Protein AF-0000000070055404 (afdb_homodimer)

Sequence (178 aa):
MERIKIISIFKINEKVPFMTCIATDMEESEDGIKLMLESDESICIKDYGYYVLSEVDCDLDREQMINSYRRLFSELSRIGKVTVNSLMSMERIKIISIFKINEKVPFMTCIATDMEESEDGIKLMLESDESICIKDYGYYVLSEVDCDLDREQMINSYRRLFSELSRIGKVTVNSLMS

Radius of gyration: 15.18 Å; Cα contacts (8 Å, |Δi|>4): 386; chains: 2; bounding box: 31×37×36 Å

Organism: Salmonell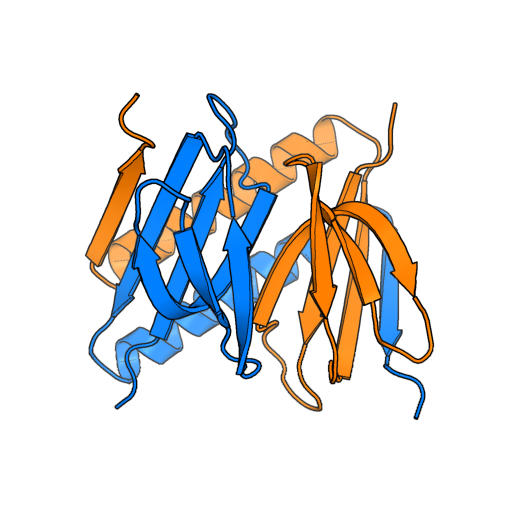a arizonae (strain ATCC BAA-731 / CDC346-86 / RSK2980) (NCBI:txid41514)

Structure (mmCIF, N/CA/C/O backbone):
data_AF-0000000070055404-model_v1
#
loop_
_entity.id
_entity.type
_entity.pdbx_description
1 polymer 'Uncharacterized protein'
#
loop_
_atom_site.group_PDB
_atom_site.id
_atom_site.type_symbol
_atom_site.label_atom_id
_atom_site.label_alt_id
_atom_site.label_comp_id
_atom_site.label_asym_id
_atom_site.label_entity_id
_atom_site.label_seq_id
_atom_site.pdbx_PDB_ins_code
_atom_site.Cartn_x
_atom_site.Cartn_y
_atom_site.Cartn_z
_atom_site.occupancy
_atom_site.B_iso_or_equiv
_atom_site.auth_seq_id
_atom_site.auth_comp_id
_atom_site.auth_asym_id
_atom_site.auth_atom_id
_atom_site.pdbx_PDB_model_num
ATOM 1 N N . MET A 1 1 ? 6.516 -13.508 -18.406 1 46.88 1 MET A N 1
ATOM 2 C CA . MET A 1 1 ? 5.578 -12.547 -17.844 1 46.88 1 MET A CA 1
ATOM 3 C C . MET A 1 1 ? 5.867 -12.305 -16.359 1 46.88 1 MET A C 1
ATOM 5 O O . MET A 1 1 ? 6.074 -13.258 -15.602 1 46.88 1 MET A O 1
ATOM 9 N N . GLU A 1 2 ? 6.422 -11.039 -16.047 1 59.62 2 GLU A N 1
ATOM 10 C CA . GLU A 1 2 ? 7.023 -10.883 -14.719 1 59.62 2 GLU A CA 1
ATOM 11 C C . GLU A 1 2 ? 5.961 -10.914 -13.625 1 59.62 2 GLU A C 1
ATOM 13 O O . GLU A 1 2 ? 4.918 -10.273 -13.75 1 59.62 2 GLU A O 1
ATOM 18 N N . ARG A 1 3 ? 5.973 -11.93 -12.82 1 74.12 3 ARG A N 1
ATOM 19 C CA . ARG A 1 3 ? 5.051 -12.18 -11.719 1 74.12 3 ARG A CA 1
ATOM 20 C C . ARG A 1 3 ? 4.91 -10.938 -10.836 1 74.12 3 ARG A C 1
ATOM 22 O O . ARG A 1 3 ? 5.906 -10.289 -10.508 1 74.12 3 ARG A O 1
ATOM 29 N N . ILE A 1 4 ? 3.699 -10.352 -10.922 1 82.25 4 ILE A N 1
ATOM 30 C CA . ILE A 1 4 ? 3.469 -9.219 -10.023 1 82.25 4 ILE A CA 1
ATOM 31 C C . ILE A 1 4 ? 2.896 -9.727 -8.703 1 82.25 4 ILE A C 1
ATOM 33 O O . ILE A 1 4 ? 2.195 -10.734 -8.664 1 82.25 4 ILE A O 1
ATOM 37 N N . LYS A 1 5 ? 3.393 -9.117 -7.66 1 90.19 5 LYS A N 1
ATOM 38 C CA . LYS A 1 5 ? 2.938 -9.422 -6.305 1 90.19 5 LYS A CA 1
ATOM 39 C C . LYS A 1 5 ? 2.268 -8.211 -5.668 1 90.19 5 LYS A C 1
ATOM 41 O O . LYS A 1 5 ? 2.715 -7.078 -5.855 1 90.19 5 LYS A O 1
ATOM 46 N N . ILE A 1 6 ? 1.163 -8.422 -5.094 1 95.06 6 ILE A N 1
ATOM 47 C CA . ILE A 1 6 ? 0.626 -7.426 -4.18 1 95.06 6 ILE A CA 1
ATOM 48 C C . ILE A 1 6 ? 0.866 -7.867 -2.736 1 95.06 6 ILE A C 1
ATOM 50 O O . ILE A 1 6 ? 0.427 -8.945 -2.328 1 95.06 6 ILE A O 1
ATOM 54 N N . ILE A 1 7 ? 1.57 -7.043 -2.029 1 96.06 7 ILE A N 1
ATOM 55 C CA . ILE A 1 7 ? 1.881 -7.383 -0.645 1 96.06 7 ILE A CA 1
ATOM 56 C C . ILE A 1 7 ? 1.352 -6.289 0.283 1 96.06 7 ILE A C 1
ATOM 58 O O . ILE A 1 7 ? 1.504 -5.098 0.001 1 96.06 7 ILE A O 1
ATOM 62 N N . SER A 1 8 ? 0.643 -6.656 1.321 1 96.88 8 SER A N 1
ATOM 63 C CA . SER A 1 8 ? 0.209 -5.781 2.408 1 96.88 8 SER A CA 1
ATOM 64 C C . SER A 1 8 ? 0.909 -6.137 3.715 1 96.88 8 SER A C 1
ATOM 66 O O . SER A 1 8 ? 0.88 -7.293 4.148 1 96.88 8 SER A O 1
ATOM 68 N N . ILE A 1 9 ? 1.535 -5.191 4.348 1 96.5 9 ILE A N 1
ATOM 69 C CA . ILE A 1 9 ? 2.361 -5.441 5.527 1 96.5 9 ILE A CA 1
ATOM 70 C C . ILE A 1 9 ? 1.722 -4.793 6.75 1 96.5 9 ILE A C 1
ATOM 72 O O . ILE A 1 9 ? 1.294 -3.637 6.699 1 96.5 9 ILE A O 1
ATOM 76 N N . PHE A 1 10 ? 1.733 -5.535 7.887 1 94.81 10 PHE A N 1
ATOM 77 C CA . PHE A 1 10 ? 1.048 -5.145 9.109 1 94.81 10 PHE A CA 1
ATOM 78 C C . PHE A 1 10 ? 2.021 -5.094 10.281 1 94.81 10 PHE A C 1
ATOM 80 O O . PHE A 1 10 ? 2.99 -5.855 10.328 1 94.81 10 PHE A O 1
ATOM 87 N N . LYS A 1 11 ? 1.71 -4.16 11.18 1 91.5 11 LYS A N 1
ATOM 88 C CA . LYS A 1 11 ? 2.309 -4.273 12.508 1 91.5 11 LYS A CA 1
ATOM 89 C C . LYS A 1 11 ? 1.65 -5.391 13.312 1 91.5 11 LYS A C 1
ATOM 91 O O . LYS A 1 11 ? 0.589 -5.891 12.938 1 91.5 11 LYS A O 1
ATOM 96 N N . ILE A 1 12 ? 2.312 -5.695 14.367 1 89.19 12 ILE A N 1
ATOM 97 C CA . ILE A 1 12 ? 1.771 -6.746 15.227 1 89.19 12 ILE A CA 1
ATOM 98 C C . ILE A 1 12 ? 0.392 -6.332 15.734 1 89.19 12 ILE A C 1
ATOM 100 O O . ILE A 1 12 ? 0.205 -5.199 16.188 1 89.19 12 ILE A O 1
ATOM 104 N N . ASN A 1 13 ? -0.594 -7.18 15.547 1 86.81 13 ASN A N 1
ATOM 105 C CA . ASN A 1 13 ? -1.952 -7.078 16.078 1 86.81 13 ASN A CA 1
ATOM 106 C C . ASN A 1 13 ? -2.725 -5.945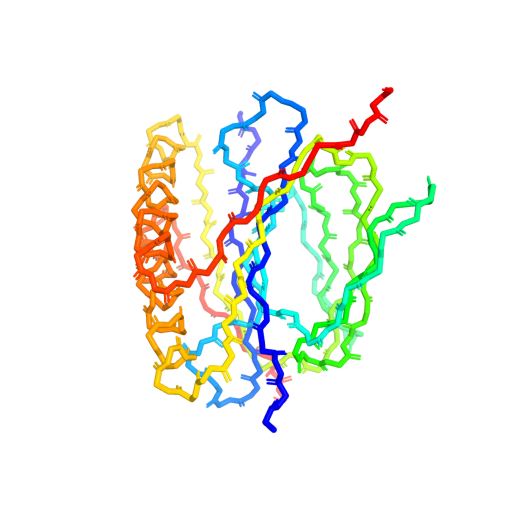 15.406 1 86.81 13 ASN A C 1
ATOM 108 O O . ASN A 1 13 ? -3.736 -5.48 15.938 1 86.81 13 ASN A O 1
ATOM 112 N N . GLU A 1 14 ? -2.244 -5.402 14.336 1 88.06 14 GLU A N 1
ATOM 113 C CA . GLU A 1 14 ? -2.99 -4.371 13.625 1 88.06 14 GLU A CA 1
ATOM 114 C C . GLU A 1 14 ? -3.871 -4.977 12.539 1 88.06 14 GLU A C 1
ATOM 116 O O . GLU A 1 14 ? -3.504 -5.98 11.922 1 88.06 14 GLU A O 1
ATOM 121 N N . LYS A 1 15 ? -4.977 -4.305 12.297 1 88.69 15 LYS A N 1
ATOM 122 C CA . LYS A 1 15 ? -5.941 -4.816 11.328 1 88.69 15 LYS A CA 1
ATOM 123 C C . LYS A 1 15 ? -5.785 -4.121 9.977 1 88.69 15 LYS A C 1
ATOM 125 O O . LYS A 1 15 ? -6.312 -4.59 8.969 1 88.69 15 LYS A O 1
ATOM 130 N N . VAL A 1 16 ? -5.145 -2.961 9.984 1 92.19 16 VAL A N 1
ATOM 131 C CA . VAL A 1 16 ? -4.875 -2.217 8.766 1 92.19 16 VAL A CA 1
ATOM 132 C C . VAL A 1 16 ? -3.383 -2.275 8.438 1 92.19 16 VAL A C 1
ATOM 134 O O . VAL A 1 16 ? -2.543 -2.033 9.312 1 92.19 16 VAL A O 1
ATOM 137 N N . PRO A 1 17 ? -3.086 -2.664 7.223 1 95.12 17 PRO A N 1
ATOM 138 C CA . PRO A 1 17 ? -1.665 -2.623 6.871 1 95.12 17 PRO A CA 1
ATOM 139 C C . PRO A 1 17 ? -1.106 -1.203 6.832 1 95.12 17 PRO A C 1
ATOM 141 O O . PRO A 1 17 ? -1.81 -0.27 6.434 1 95.12 17 PRO A O 1
ATOM 144 N N . PHE A 1 18 ? 0.18 -1.047 7.234 1 94.06 18 PHE A N 1
ATOM 145 C CA . PHE A 1 18 ? 0.765 0.285 7.125 1 94.06 18 PHE A CA 1
ATOM 146 C C . PHE A 1 18 ? 1.344 0.512 5.734 1 94.06 18 PHE A C 1
ATOM 148 O O . PHE A 1 18 ? 1.694 1.639 5.379 1 94.06 18 PHE A O 1
ATOM 155 N N . MET A 1 19 ? 1.393 -0.591 4.934 1 95.44 19 MET A N 1
ATOM 156 C CA . MET A 1 19 ? 1.877 -0.451 3.562 1 95.44 19 MET A CA 1
ATOM 157 C C . MET A 1 19 ? 1.304 -1.544 2.666 1 95.44 19 MET A C 1
ATOM 159 O O . MET A 1 19 ? 1.242 -2.709 3.064 1 95.44 19 MET A O 1
ATOM 163 N N . THR A 1 20 ? 0.822 -1.201 1.572 1 96.75 20 THR A N 1
ATOM 164 C CA . THR A 1 20 ? 0.434 -2.092 0.484 1 96.75 20 THR A CA 1
ATOM 165 C C . THR A 1 20 ? 1.08 -1.656 -0.828 1 96.75 20 THR A C 1
ATOM 167 O O . THR A 1 20 ? 1.03 -0.479 -1.188 1 96.75 20 THR A O 1
ATOM 170 N N . CYS A 1 21 ? 1.729 -2.531 -1.544 1 95.44 21 CYS A N 1
ATOM 171 C CA . CYS A 1 21 ? 2.422 -2.117 -2.758 1 95.44 21 CYS A CA 1
ATOM 172 C C . CYS A 1 21 ? 2.459 -3.25 -3.777 1 95.44 21 CYS A C 1
ATOM 174 O O . CYS A 1 21 ? 2.184 -4.402 -3.441 1 95.44 21 CYS A O 1
ATOM 176 N N . ILE A 1 22 ? 2.66 -2.918 -5.023 1 94.19 22 ILE A N 1
ATOM 177 C CA . ILE A 1 22 ? 2.977 -3.861 -6.094 1 94.19 22 ILE A CA 1
ATOM 178 C C . ILE A 1 22 ? 4.484 -4.098 -6.145 1 94.19 22 ILE A C 1
ATOM 180 O O . ILE A 1 22 ? 5.258 -3.156 -6.336 1 94.19 22 ILE A O 1
ATOM 184 N N . ALA A 1 23 ? 4.891 -5.328 -5.934 1 92.94 23 ALA A N 1
ATOM 185 C CA . ALA A 1 23 ? 6.309 -5.68 -5.945 1 92.94 23 ALA A CA 1
ATOM 186 C C . ALA A 1 23 ? 6.621 -6.652 -7.082 1 92.94 23 ALA A C 1
ATOM 188 O O . ALA A 1 23 ? 5.789 -7.488 -7.438 1 92.94 23 ALA A O 1
ATOM 189 N N . THR A 1 24 ? 7.832 -6.473 -7.633 1 91.06 24 THR A N 1
ATOM 190 C CA . THR A 1 24 ? 8.281 -7.383 -8.688 1 91.06 24 THR A CA 1
ATOM 191 C C . THR A 1 24 ? 9.117 -8.516 -8.102 1 91.06 24 THR A C 1
ATOM 193 O O . THR A 1 24 ? 9.297 -9.555 -8.742 1 91.06 24 THR A O 1
ATOM 196 N N . ASP A 1 25 ? 9.688 -8.266 -6.961 1 92.25 25 ASP A N 1
ATOM 197 C CA . ASP A 1 25 ? 10.484 -9.266 -6.258 1 92.25 25 ASP A CA 1
ATOM 198 C C . ASP A 1 25 ? 10.406 -9.07 -4.746 1 92.25 25 ASP A C 1
ATOM 200 O O . ASP A 1 25 ? 10.086 -7.977 -4.273 1 92.25 25 ASP A O 1
ATOM 204 N N . MET A 1 26 ? 10.586 -10.148 -4.047 1 91.88 26 MET A N 1
ATOM 205 C CA . MET A 1 26 ? 10.523 -10.141 -2.588 1 91.88 26 MET A CA 1
ATOM 206 C C . MET A 1 26 ? 11.492 -11.156 -1.993 1 91.88 26 MET A C 1
ATOM 208 O O . MET A 1 26 ? 11.602 -12.281 -2.488 1 91.88 26 MET A O 1
ATOM 212 N N . GLU A 1 27 ? 12.273 -10.695 -1.02 1 92.62 27 GLU A N 1
ATOM 213 C CA . GLU A 1 27 ? 13.156 -11.586 -0.268 1 92.62 27 GLU A CA 1
ATOM 214 C C . GLU A 1 27 ? 12.945 -11.43 1.235 1 92.62 27 GLU A C 1
ATOM 216 O O . GLU A 1 27 ? 12.953 -10.312 1.756 1 92.62 27 GLU A O 1
ATOM 221 N N . GLU A 1 28 ? 12.68 -12.508 1.91 1 90.69 28 GLU A N 1
ATOM 222 C CA . GLU A 1 28 ? 12.555 -12.508 3.365 1 90.69 28 GLU A CA 1
ATOM 223 C C . GLU A 1 28 ? 13.828 -13.039 4.027 1 90.69 28 GLU A C 1
ATOM 225 O O . GLU A 1 28 ? 14.391 -14.039 3.59 1 90.69 28 GLU A O 1
ATOM 230 N N . SER A 1 29 ? 14.328 -12.273 4.93 1 88.44 29 SER A N 1
ATOM 231 C CA . SER A 1 29 ? 15.492 -12.711 5.688 1 88.44 29 SER A CA 1
ATOM 232 C C . SER A 1 29 ? 15.359 -12.359 7.168 1 88.44 29 SER A C 1
ATOM 234 O O . SER A 1 29 ? 14.336 -11.805 7.586 1 88.44 29 SER A O 1
ATOM 236 N N . GLU A 1 30 ? 16.391 -12.625 8.031 1 86.69 30 GLU A N 1
ATOM 237 C CA . GLU A 1 30 ? 16.406 -12.273 9.445 1 86.69 30 GLU A CA 1
ATOM 238 C C . GLU A 1 30 ? 16.359 -10.758 9.641 1 86.69 30 GLU A C 1
ATOM 240 O O . GLU A 1 30 ? 15.922 -10.273 10.68 1 86.69 30 GLU A O 1
ATOM 245 N N . ASP A 1 31 ? 16.766 -10.078 8.57 1 87.06 31 ASP A N 1
ATOM 246 C CA . ASP A 1 31 ? 16.844 -8.625 8.641 1 87.06 31 ASP A CA 1
ATOM 247 C C . ASP A 1 31 ? 15.516 -7.988 8.234 1 87.06 31 ASP A C 1
ATOM 249 O O . ASP A 1 31 ? 15.344 -6.773 8.344 1 87.06 31 ASP A O 1
ATOM 253 N N . GLY A 1 32 ? 14.633 -8.766 7.766 1 90.19 32 GLY A N 1
ATOM 254 C CA . GLY A 1 32 ? 13.336 -8.242 7.379 1 90.19 32 GLY A CA 1
ATOM 255 C C . GLY A 1 32 ? 12.922 -8.641 5.973 1 90.19 32 GLY A C 1
ATOM 256 O O . GLY A 1 32 ? 13.352 -9.68 5.469 1 90.19 32 GLY A O 1
ATOM 257 N N . ILE A 1 33 ? 11.984 -7.969 5.445 1 92.75 33 ILE A N 1
ATOM 258 C CA . ILE A 1 33 ? 11.5 -8.211 4.09 1 92.75 33 ILE A CA 1
ATOM 259 C C . ILE A 1 33 ? 12.078 -7.16 3.141 1 92.75 33 ILE A C 1
ATOM 261 O O . ILE A 1 33 ? 11.93 -5.957 3.371 1 92.75 33 ILE A O 1
ATOM 265 N N . LYS A 1 34 ? 12.766 -7.594 2.219 1 93.94 34 LYS A N 1
ATOM 266 C CA . LYS A 1 34 ? 13.234 -6.723 1.144 1 93.94 34 LYS A CA 1
ATOM 267 C C . LYS A 1 34 ? 12.312 -6.812 -0.073 1 93.94 34 LYS A C 1
ATOM 269 O O . LYS A 1 34 ? 12.078 -7.902 -0.597 1 93.94 34 LYS A O 1
ATOM 274 N N . LEU A 1 35 ? 11.844 -5.625 -0.479 1 93.94 35 LEU A N 1
ATOM 275 C CA . LEU A 1 35 ? 10.93 -5.582 -1.612 1 93.94 35 LEU A CA 1
ATOM 276 C C . LEU A 1 35 ? 11.523 -4.773 -2.762 1 93.94 35 LEU A C 1
ATOM 278 O O . LEU A 1 35 ? 12.141 -3.73 -2.539 1 93.94 35 LEU A O 1
ATOM 282 N N . MET A 1 36 ? 11.367 -5.32 -3.916 1 93.88 36 MET A N 1
ATOM 283 C CA . MET A 1 36 ? 11.555 -4.535 -5.133 1 93.88 36 MET A CA 1
ATOM 284 C C . MET A 1 36 ? 10.219 -4.043 -5.676 1 93.88 36 MET A C 1
ATOM 286 O O . MET A 1 36 ? 9.383 -4.844 -6.094 1 93.88 36 MET A O 1
ATOM 290 N N . LEU A 1 37 ? 10.141 -2.738 -5.648 1 91.44 37 LEU A N 1
ATOM 291 C CA . LEU A 1 37 ? 8.875 -2.156 -6.078 1 91.44 37 LEU A CA 1
ATOM 292 C C . LEU A 1 37 ? 8.797 -2.096 -7.602 1 91.44 37 LEU A C 1
ATOM 294 O O . LEU A 1 37 ? 9.82 -2.174 -8.281 1 91.44 37 LEU A O 1
ATOM 298 N N . GLU A 1 38 ? 7.578 -1.975 -8.07 1 85.69 38 GLU A N 1
ATOM 299 C CA . GLU A 1 38 ? 7.379 -1.837 -9.508 1 85.69 38 GLU A CA 1
ATOM 300 C C . GLU A 1 38 ? 8.07 -0.587 -10.047 1 85.69 38 GLU A C 1
ATOM 302 O O . GLU A 1 38 ? 8.406 -0.516 -11.234 1 85.69 38 GLU A O 1
ATOM 307 N N . SER A 1 39 ? 8.328 0.439 -9.125 1 80.38 39 SER A N 1
ATOM 308 C CA . SER A 1 39 ? 9.039 1.658 -9.5 1 80.38 39 SER A CA 1
ATOM 309 C C . SER A 1 39 ? 10.539 1.409 -9.633 1 80.38 39 SER A C 1
ATOM 311 O O . SER A 1 39 ? 11.281 2.291 -10.062 1 80.38 39 SER A O 1
ATOM 313 N N . ASP A 1 40 ? 11.047 0.218 -9.367 1 82.56 40 ASP A N 1
ATOM 314 C CA . ASP A 1 40 ? 12.445 -0.194 -9.414 1 82.56 40 ASP A CA 1
ATOM 315 C C . ASP A 1 40 ? 13.188 0.232 -8.148 1 82.56 40 ASP A C 1
ATOM 317 O O . ASP A 1 40 ? 14.406 0.082 -8.055 1 82.56 40 ASP A O 1
ATOM 321 N N . GLU A 1 41 ? 12.43 0.876 -7.223 1 83.94 41 GLU A N 1
ATOM 322 C CA . GLU A 1 41 ? 13.016 1.161 -5.918 1 83.94 41 GLU A CA 1
ATOM 323 C C . GLU A 1 41 ? 12.906 -0.046 -4.988 1 83.94 41 GLU A C 1
ATOM 325 O O . GLU A 1 41 ? 11.969 -0.833 -5.09 1 83.94 41 GLU A O 1
ATOM 330 N N . SER A 1 42 ? 13.953 -0.156 -4.211 1 88.88 42 SER A N 1
ATOM 331 C CA . SER A 1 42 ? 13.906 -1.217 -3.211 1 88.88 42 SER A CA 1
ATOM 332 C C . SER A 1 42 ? 13.695 -0.648 -1.812 1 88.88 42 SER A C 1
ATOM 334 O O . SER A 1 42 ? 14.203 0.429 -1.491 1 88.88 42 SER A O 1
ATOM 336 N N . ILE A 1 43 ? 12.938 -1.397 -1.027 1 89.5 43 ILE A N 1
ATOM 337 C CA . ILE A 1 43 ? 12.742 -0.984 0.358 1 89.5 43 ILE A CA 1
ATOM 338 C C . ILE A 1 43 ? 12.945 -2.18 1.287 1 89.5 43 ILE A C 1
ATOM 340 O O . ILE A 1 43 ? 12.812 -3.33 0.866 1 89.5 43 ILE A O 1
ATOM 344 N N . CYS A 1 44 ? 13.438 -1.923 2.451 1 91.12 44 CYS A N 1
ATOM 345 C CA . CYS A 1 44 ? 13.602 -2.936 3.486 1 91.12 44 CYS A CA 1
ATOM 346 C C . CYS A 1 44 ? 12.734 -2.631 4.695 1 91.12 44 CYS A C 1
ATOM 348 O O . CYS A 1 44 ? 12.812 -1.541 5.266 1 91.12 44 CYS A O 1
ATOM 350 N N . ILE A 1 45 ? 11.859 -3.543 5.016 1 90.5 45 ILE A N 1
ATOM 351 C CA . ILE A 1 45 ? 10.945 -3.369 6.141 1 90.5 45 ILE A CA 1
ATOM 352 C C . ILE A 1 45 ? 11.328 -4.32 7.27 1 90.5 45 ILE A C 1
ATOM 354 O O . ILE A 1 45 ? 11.367 -5.539 7.078 1 90.5 45 ILE A O 1
ATOM 358 N N . LYS A 1 46 ? 11.594 -3.58 8.367 1 86.62 46 LYS A N 1
ATOM 359 C CA . LYS A 1 46 ? 11.914 -4.352 9.562 1 86.62 46 LYS A CA 1
ATOM 360 C C . LYS A 1 46 ? 10.789 -4.258 10.594 1 86.62 46 LYS A C 1
ATOM 362 O O . LYS A 1 46 ? 9.969 -3.338 10.547 1 86.62 46 LYS A O 1
ATOM 367 N N . ASP A 1 47 ? 10.68 -5.148 11.516 1 85.38 47 ASP A N 1
ATOM 368 C CA . ASP A 1 47 ? 9.789 -5.102 12.664 1 85.38 47 ASP A CA 1
ATOM 369 C C . ASP A 1 47 ? 8.32 -5.121 12.234 1 85.38 47 ASP A C 1
ATOM 371 O O . ASP A 1 47 ? 7.516 -4.324 12.711 1 85.38 47 ASP A O 1
ATOM 375 N N . TYR A 1 48 ? 8.008 -5.785 11.188 1 90.25 48 TYR A N 1
ATOM 376 C CA . TYR A 1 48 ? 6.621 -6.031 10.82 1 90.25 48 TYR A CA 1
ATOM 377 C C . TYR A 1 48 ? 6.031 -7.168 11.648 1 90.25 48 TYR A C 1
ATOM 379 O O . TYR A 1 48 ? 6.766 -7.973 12.227 1 90.25 48 TYR A O 1
ATOM 387 N N . GLY A 1 49 ? 4.727 -7.168 11.828 1 91.94 49 GLY A N 1
ATOM 388 C CA . GLY A 1 49 ? 4.035 -8.273 12.469 1 91.94 49 GLY A CA 1
ATOM 389 C C . GLY A 1 49 ? 3.76 -9.43 11.539 1 91.94 49 GLY A C 1
ATOM 390 O O . GLY A 1 49 ? 4.266 -10.539 11.75 1 91.94 49 GLY A O 1
ATOM 391 N N . TYR A 1 50 ? 3.025 -9.188 10.516 1 94.19 50 TYR A N 1
ATOM 392 C CA . TYR A 1 50 ? 2.715 -10.172 9.492 1 94.19 50 TYR A CA 1
ATOM 393 C C . TYR A 1 50 ? 2.42 -9.5 8.156 1 94.19 50 TYR A C 1
ATOM 395 O O . TYR A 1 50 ? 2.328 -8.266 8.086 1 94.19 50 TYR A O 1
ATOM 403 N N . TYR A 1 51 ? 2.439 -10.281 7.137 1 95.5 51 TYR A N 1
ATOM 404 C CA . TYR A 1 51 ? 2.094 -9.727 5.836 1 95.5 51 TYR A CA 1
ATOM 405 C C . TYR A 1 51 ? 1.213 -10.688 5.047 1 95.5 51 TYR A C 1
ATOM 407 O O . TYR A 1 51 ? 1.214 -11.891 5.305 1 95.5 51 TYR A O 1
ATOM 415 N N . VAL A 1 52 ? 0.41 -10.133 4.172 1 95.69 52 VAL A N 1
ATOM 416 C CA . VAL A 1 52 ? -0.422 -10.867 3.225 1 95.69 52 VAL A CA 1
ATOM 417 C C . VAL A 1 52 ? 0.129 -10.695 1.812 1 95.69 52 VAL A C 1
ATOM 419 O O . VAL A 1 52 ? 0.318 -9.57 1.342 1 95.69 52 VAL A O 1
ATOM 422 N N . LEU A 1 53 ? 0.405 -11.852 1.194 1 95.62 53 LEU A N 1
ATOM 423 C CA . LEU A 1 53 ? 0.972 -11.844 -0.15 1 95.62 53 LEU A CA 1
ATOM 424 C C . LEU A 1 53 ? 0.007 -12.477 -1.148 1 95.62 53 LEU A C 1
ATOM 426 O O . LEU A 1 53 ? -0.512 -13.57 -0.911 1 95.62 53 LEU A O 1
ATOM 430 N N . SER A 1 54 ? -0.297 -11.711 -2.166 1 93.44 54 SER A N 1
ATOM 431 C CA . SER A 1 54 ? -1.084 -12.219 -3.285 1 93.44 54 SER A CA 1
ATOM 432 C C . SER A 1 54 ? -0.24 -12.328 -4.551 1 93.44 54 SER A C 1
ATOM 434 O O . SER A 1 54 ? 0.387 -11.352 -4.969 1 93.44 54 SER A O 1
ATOM 436 N N . GLU A 1 55 ? -0.221 -13.547 -5.09 1 90.06 55 GLU A N 1
ATOM 437 C CA . GLU A 1 55 ? 0.549 -13.82 -6.301 1 90.06 55 GLU A CA 1
ATOM 438 C C . GLU A 1 55 ? -0.329 -14.43 -7.387 1 90.06 55 GLU A C 1
ATOM 440 O O . GLU A 1 55 ? -1.227 -15.227 -7.094 1 90.06 55 GLU A O 1
ATOM 445 N N . VAL A 1 56 ? -0.003 -13.93 -8.555 1 81.88 56 VAL A N 1
ATOM 446 C CA . VAL A 1 56 ? -0.751 -14.492 -9.68 1 81.88 56 VAL A CA 1
ATOM 447 C C . VAL A 1 56 ? 0.207 -14.836 -10.812 1 81.88 56 VAL A C 1
ATOM 449 O O . VAL A 1 56 ? 1.295 -14.266 -10.914 1 81.88 56 VAL A O 1
ATOM 452 N N . ASP A 1 57 ? -0.163 -15.82 -11.609 1 76.62 57 ASP A N 1
ATOM 453 C CA . ASP A 1 57 ? 0.742 -16.328 -12.633 1 76.62 57 ASP A CA 1
ATOM 454 C C . ASP A 1 57 ? 0.269 -15.93 -14.031 1 76.62 57 ASP A C 1
ATOM 456 O O . ASP A 1 57 ? 1.033 -16 -14.992 1 76.62 57 ASP A O 1
ATOM 460 N N . CYS A 1 58 ? -0.947 -15.602 -14.242 1 76.5 58 CYS A N 1
ATOM 461 C CA . CYS A 1 58 ? -1.4 -15.336 -15.602 1 76.5 58 CYS A CA 1
ATOM 462 C C . CYS A 1 58 ? -1.802 -13.875 -15.758 1 76.5 58 CYS A C 1
ATOM 464 O O . CYS A 1 58 ? -2.059 -13.18 -14.773 1 76.5 58 CYS A O 1
ATOM 466 N N . ASP A 1 59 ? -1.758 -13.461 -17.047 1 77.81 59 ASP A N 1
ATOM 467 C CA . ASP A 1 59 ? -1.998 -12.062 -17.406 1 77.81 59 ASP A CA 1
ATOM 468 C C . ASP A 1 59 ? -3.393 -11.617 -16.969 1 77.81 59 ASP A C 1
ATOM 470 O O . ASP A 1 59 ? -3.572 -10.5 -16.469 1 77.81 59 ASP A O 1
ATOM 474 N N . LEU A 1 60 ? -4.363 -12.531 -17.25 1 76.81 60 LEU A N 1
ATOM 475 C CA . LEU A 1 60 ? -5.727 -12.18 -16.875 1 76.81 60 LEU A CA 1
ATOM 476 C C . LEU A 1 60 ? -5.84 -11.969 -15.367 1 76.81 60 LEU A C 1
ATOM 478 O O . LEU A 1 60 ? -6.441 -10.992 -14.914 1 76.81 60 LEU A O 1
ATOM 482 N N . ASP A 1 61 ? -5.188 -12.773 -14.609 1 83.56 61 ASP A N 1
ATOM 483 C CA . ASP A 1 61 ? -5.207 -12.648 -13.148 1 83.56 61 ASP A CA 1
ATOM 484 C C . ASP A 1 61 ? -4.473 -11.391 -12.695 1 83.56 61 ASP A C 1
ATOM 486 O O . ASP A 1 61 ? -4.883 -10.742 -11.734 1 83.56 61 ASP A O 1
ATOM 490 N N . ARG A 1 62 ? -3.59 -11.094 -13.492 1 84.5 62 ARG A N 1
ATOM 491 C CA . ARG A 1 62 ? -2.848 -9.875 -13.195 1 84.5 62 ARG A CA 1
ATOM 492 C C . ARG A 1 62 ? -3.742 -8.648 -13.328 1 84.5 62 ARG A C 1
ATOM 494 O O . ARG A 1 62 ? -3.742 -7.773 -12.453 1 84.5 62 ARG A O 1
ATOM 501 N N . GLU A 1 63 ? -4.418 -8.602 -14.383 1 88.06 63 GLU A N 1
ATOM 502 C CA . GLU A 1 63 ? -5.32 -7.477 -14.609 1 88.06 63 GLU A CA 1
ATOM 503 C C . GLU A 1 63 ? -6.387 -7.395 -13.523 1 88.06 63 GLU A C 1
ATOM 505 O O . GLU A 1 63 ? -6.73 -6.305 -13.062 1 88.06 63 GLU A O 1
ATOM 510 N N . GLN A 1 64 ? -6.883 -8.531 -13.133 1 90.75 64 GLN A N 1
ATOM 511 C CA . GLN A 1 64 ? -7.895 -8.562 -12.086 1 90.75 64 GLN A CA 1
ATOM 512 C C . GLN A 1 64 ? -7.316 -8.094 -10.75 1 90.75 64 GLN A C 1
ATOM 514 O O . GLN A 1 64 ? -7.969 -7.348 -10.016 1 90.75 64 GLN A O 1
ATOM 519 N N . MET A 1 65 ? -6.102 -8.523 -10.5 1 89.44 65 MET A N 1
ATOM 520 C CA . MET A 1 65 ? -5.426 -8.102 -9.281 1 89.44 65 MET A CA 1
ATOM 521 C C . MET A 1 65 ? -5.219 -6.59 -9.273 1 89.44 65 MET A C 1
ATOM 523 O O . MET A 1 65 ? -5.5 -5.926 -8.273 1 89.44 65 MET A O 1
ATOM 527 N N . ILE A 1 66 ? -4.875 -6.094 -10.406 1 91 66 ILE A N 1
ATOM 528 C CA . ILE A 1 66 ? -4.602 -4.664 -10.531 1 91 66 ILE A CA 1
ATOM 529 C C . ILE A 1 66 ? -5.898 -3.877 -10.383 1 91 66 ILE A C 1
ATOM 531 O O . ILE A 1 66 ? -5.922 -2.82 -9.75 1 91 66 ILE A O 1
ATOM 535 N N . ASN A 1 67 ? -6.961 -4.398 -10.883 1 93.12 67 ASN A N 1
ATOM 536 C CA . ASN A 1 67 ? -8.258 -3.742 -10.766 1 93.12 67 ASN A CA 1
ATOM 537 C C . ASN A 1 67 ? -8.734 -3.713 -9.312 1 93.12 67 ASN A C 1
ATOM 539 O O . ASN A 1 67 ? -9.352 -2.738 -8.875 1 93.12 67 ASN A O 1
ATOM 543 N N . SER A 1 68 ? -8.453 -4.777 -8.602 1 93.75 68 SER A N 1
ATOM 544 C CA 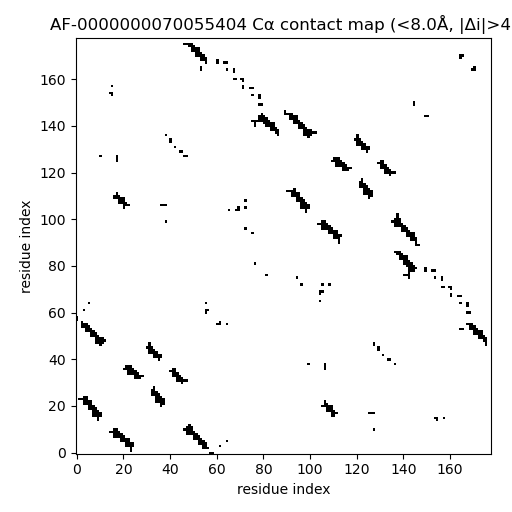. SER A 1 68 ? -8.812 -4.805 -7.191 1 93.75 68 SER A CA 1
ATOM 545 C C . SER A 1 68 ? -8.039 -3.75 -6.406 1 93.75 68 SER A C 1
ATOM 547 O O . SER A 1 68 ? -8.602 -3.086 -5.531 1 93.75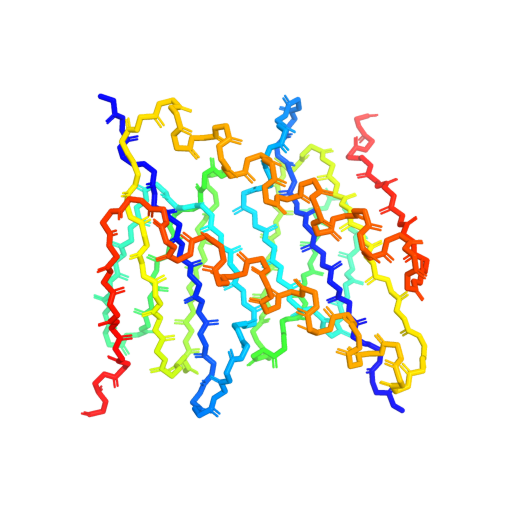 68 SER A O 1
ATOM 549 N N . TYR A 1 69 ? -6.828 -3.66 -6.789 1 94.5 69 TYR A N 1
ATOM 550 C CA . TYR A 1 69 ? -6 -2.656 -6.133 1 94.5 69 TYR A CA 1
ATOM 551 C C . TYR A 1 69 ? -6.461 -1.248 -6.496 1 94.5 69 TYR A C 1
ATOM 553 O O . TYR A 1 69 ? -6.496 -0.361 -5.641 1 94.5 69 TYR A O 1
ATOM 561 N N . ARG A 1 70 ? -6.879 -0.994 -7.66 1 93.25 70 ARG A N 1
ATOM 562 C CA . ARG A 1 70 ? -7.43 0.282 -8.109 1 93.25 70 ARG A CA 1
ATOM 563 C C . ARG A 1 70 ? -8.68 0.646 -7.316 1 93.25 70 ARG A C 1
ATOM 565 O O . ARG A 1 70 ? -8.875 1.807 -6.945 1 93.25 70 ARG A O 1
ATOM 572 N N . ARG A 1 71 ? -9.508 -0.307 -7.07 1 94.31 71 ARG A N 1
ATOM 573 C CA . ARG A 1 71 ? -10.734 -0.075 -6.309 1 94.31 71 ARG A CA 1
ATOM 574 C C . ARG A 1 71 ? -10.414 0.312 -4.867 1 94.31 71 ARG A C 1
ATOM 576 O O . ARG A 1 71 ? -11.062 1.188 -4.297 1 94.31 71 ARG A O 1
ATOM 583 N N . LEU A 1 72 ? -9.422 -0.403 -4.277 1 96.12 72 LEU A N 1
ATOM 584 C CA . LEU A 1 72 ? -8.984 -0.01 -2.941 1 96.12 72 LEU A CA 1
ATOM 585 C C . LEU A 1 72 ? -8.602 1.466 -2.91 1 96.12 72 LEU A C 1
ATOM 587 O O . LEU A 1 72 ? -9.078 2.217 -2.055 1 96.12 72 LEU A O 1
ATOM 591 N N . PHE A 1 73 ? -7.777 1.879 -3.893 1 95.12 73 PHE A N 1
ATOM 592 C CA . PHE A 1 73 ? -7.336 3.266 -3.953 1 95.12 73 PHE A CA 1
ATOM 593 C C . PHE A 1 73 ? -8.523 4.207 -4.109 1 95.12 73 PHE A C 1
ATOM 595 O O . PHE A 1 73 ? -8.594 5.242 -3.443 1 95.12 73 PHE A O 1
ATOM 602 N N . SER A 1 74 ? -9.383 3.895 -5.008 1 93.12 74 SER A N 1
ATOM 603 C CA . SER A 1 74 ? -10.562 4.719 -5.238 1 93.12 74 SER A CA 1
ATOM 604 C C . SER A 1 74 ? -11.352 4.922 -3.949 1 93.12 74 SER A C 1
ATOM 606 O O . SER A 1 74 ? -11.844 6.02 -3.684 1 93.12 74 SER A O 1
ATOM 608 N N . GLU A 1 75 ? -11.453 3.918 -3.143 1 93.5 75 GLU A N 1
ATOM 609 C CA . GLU A 1 75 ? -12.18 3.992 -1.881 1 93.5 75 GLU A CA 1
ATOM 610 C C . GLU A 1 75 ? -11.414 4.816 -0.85 1 93.5 75 GLU A C 1
ATOM 612 O O . GLU A 1 75 ? -12 5.66 -0.166 1 93.5 75 GLU A O 1
ATOM 617 N N . LEU A 1 76 ? -10.094 4.582 -0.761 1 92.62 76 LEU A N 1
ATOM 618 C CA . LEU A 1 76 ? -9.273 5.281 0.221 1 92.62 76 LEU A CA 1
ATOM 619 C C . LEU A 1 76 ? -9.18 6.766 -0.107 1 92.62 76 LEU A C 1
ATOM 621 O O . LEU A 1 76 ? -9.133 7.605 0.796 1 92.62 76 LEU A O 1
ATOM 625 N N . SER A 1 77 ? -9.148 7.129 -1.412 1 89.5 77 SER A N 1
ATOM 626 C CA . SER A 1 77 ? -9.008 8.516 -1.855 1 89.5 77 SER A CA 1
ATOM 627 C C . SER A 1 77 ? -10.258 9.32 -1.548 1 89.5 77 SER A C 1
ATOM 629 O O . SER A 1 77 ? -10.297 10.531 -1.775 1 89.5 77 SER A O 1
ATOM 631 N N . ARG A 1 78 ? -11.234 8.633 -0.978 1 88.5 78 ARG A N 1
ATOM 632 C CA . ARG A 1 78 ? -12.461 9.336 -0.631 1 88.5 78 ARG A CA 1
ATOM 633 C C . ARG A 1 78 ? -12.555 9.578 0.872 1 88.5 78 ARG A C 1
ATOM 635 O O . ARG A 1 78 ? -13.484 10.227 1.349 1 88.5 78 ARG A O 1
ATOM 642 N N . ILE A 1 79 ? -11.5 9.055 1.531 1 87 79 ILE A N 1
ATOM 643 C CA . ILE A 1 79 ? -11.539 9.164 2.986 1 87 79 ILE A CA 1
ATOM 644 C C . ILE A 1 79 ? -10.773 10.414 3.426 1 87 79 ILE A C 1
ATOM 646 O O . ILE A 1 79 ? -9.609 10.594 3.064 1 87 79 ILE A O 1
ATOM 650 N N . GLY A 1 80 ? -11.336 11.242 4.297 1 84.69 80 GLY A N 1
ATOM 651 C CA . GLY A 1 80 ? -10.703 12.438 4.824 1 84.69 80 GLY A CA 1
ATOM 652 C C . GLY A 1 80 ? -10.5 13.516 3.773 1 84.69 80 GLY A C 1
ATOM 653 O O . GLY A 1 80 ? -11.258 13.602 2.805 1 84.69 80 GLY A O 1
ATOM 654 N N . LYS A 1 81 ? -9.664 14.461 4.113 1 87.06 81 LYS A N 1
ATOM 655 C CA . LYS A 1 81 ? -9.273 15.5 3.162 1 87.06 81 LYS A CA 1
ATOM 656 C C . LYS A 1 81 ? -8.258 14.969 2.152 1 87.06 81 LYS A C 1
ATOM 658 O O . LYS A 1 81 ? -7.262 14.352 2.531 1 87.06 81 LYS A O 1
ATOM 663 N N . VAL A 1 82 ? -8.539 15.195 0.864 1 90.25 82 VAL A N 1
ATOM 664 C CA . VAL A 1 82 ? -7.703 14.609 -0.179 1 90.25 82 VAL A CA 1
ATOM 665 C C . VAL A 1 82 ? -7.023 15.719 -0.975 1 90.25 82 VAL A C 1
ATOM 667 O O . VAL A 1 82 ? -7.664 16.688 -1.368 1 90.25 82 VAL A O 1
ATOM 670 N N . THR A 1 83 ? -5.66 15.562 -1.137 1 91.75 83 THR A N 1
ATOM 671 C CA . THR A 1 83 ? -4.871 16.453 -1.981 1 91.75 83 THR A CA 1
ATOM 672 C C . THR A 1 83 ? -4.074 15.648 -3.01 1 91.75 83 THR A C 1
ATOM 674 O O . THR A 1 83 ? -3.6 14.547 -2.717 1 91.75 83 THR A O 1
ATOM 677 N N . VAL A 1 84 ? -4.035 16.172 -4.215 1 90.81 84 VAL A N 1
ATOM 678 C CA . VAL A 1 84 ? -3.242 15.578 -5.285 1 90.81 84 VAL A CA 1
ATOM 679 C C . VAL A 1 84 ? -2.043 16.469 -5.598 1 90.81 84 VAL A C 1
ATOM 681 O O . VAL A 1 84 ? -2.197 17.672 -5.812 1 90.81 84 VAL A O 1
ATOM 684 N N . ASN A 1 85 ? -0.878 15.836 -5.477 1 90 85 ASN A N 1
ATOM 685 C CA . ASN A 1 85 ? 0.343 16.578 -5.789 1 90 85 ASN A CA 1
ATOM 686 C C . ASN A 1 85 ? 1.166 15.859 -6.859 1 90 85 ASN A C 1
ATOM 688 O O . ASN A 1 85 ? 1.22 14.633 -6.891 1 90 85 ASN A O 1
ATOM 692 N N . SER A 1 86 ? 1.602 16.531 -7.82 1 78.25 86 SER A N 1
ATOM 693 C CA . SER A 1 86 ? 2.434 15.977 -8.883 1 78.25 86 SER A CA 1
ATOM 694 C C . SER A 1 86 ? 3.871 16.484 -8.781 1 78.25 86 SER A C 1
ATOM 696 O O . SER A 1 86 ? 4.129 17.5 -8.141 1 78.25 86 SER A O 1
ATOM 698 N N . LEU A 1 87 ? 4.828 15.555 -9.062 1 67.75 87 LEU A N 1
ATOM 699 C CA . LEU A 1 87 ? 6.203 16.016 -9.148 1 67.75 87 LEU A CA 1
ATOM 700 C C . LEU A 1 87 ? 6.309 17.234 -10.078 1 67.75 87 LEU A C 1
ATOM 702 O O . LEU A 1 87 ? 5.777 17.203 -11.188 1 67.75 87 LEU A O 1
ATOM 706 N N . MET A 1 88 ? 6.156 18.344 -9.57 1 52 88 MET A N 1
ATOM 707 C CA . MET A 1 88 ? 6.41 19.5 -10.406 1 52 88 MET A CA 1
ATOM 708 C C . MET A 1 88 ? 7.719 19.344 -11.18 1 52 88 MET A C 1
ATOM 710 O O . MET A 1 88 ? 8.75 19.016 -10.594 1 52 88 MET A O 1
ATOM 714 N N . SER A 1 89 ? 7.605 18.672 -12.359 1 42.19 89 SER A N 1
ATOM 715 C CA . SER A 1 89 ? 8.664 19.172 -13.242 1 42.19 89 SER A CA 1
ATOM 716 C C . SER A 1 89 ? 8.609 20.688 -13.375 1 42.19 89 SER A C 1
ATOM 718 O O . SER A 1 89 ? 7.539 21.281 -13.266 1 42.19 89 SER A O 1
ATOM 720 N N . MET B 1 1 ? -5.02 14.18 18.453 1 46.53 1 MET B N 1
ATOM 721 C CA . MET B 1 1 ? -5.039 12.891 17.766 1 46.53 1 MET B CA 1
ATOM 722 C C . MET B 1 1 ? -4.25 12.953 16.453 1 46.53 1 MET B C 1
ATOM 724 O O . MET B 1 1 ? -4.402 13.898 15.68 1 46.53 1 MET B O 1
ATOM 728 N N . GLU B 1 2 ? -3.006 12.219 16.422 1 59.69 2 GLU B N 1
ATOM 729 C CA . GLU B 1 2 ? -2.068 12.492 15.336 1 59.69 2 GLU B CA 1
ATOM 730 C C . GLU B 1 2 ? -2.641 12.047 13.992 1 59.69 2 GLU B C 1
ATOM 732 O O . GLU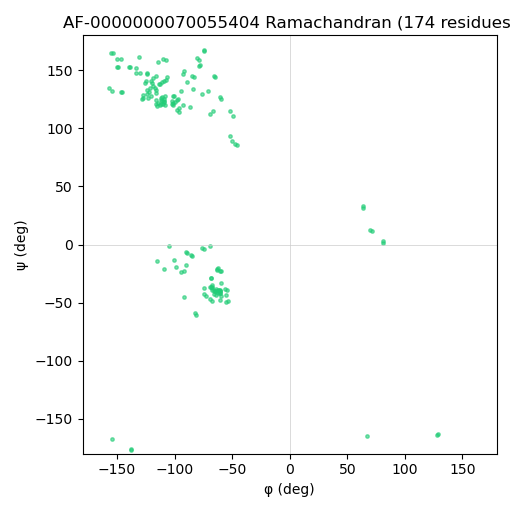 B 1 2 ? -3.166 10.938 13.867 1 59.69 2 GLU B O 1
ATOM 737 N N . ARG B 1 3 ? -2.891 12.953 13.133 1 73.19 3 ARG B N 1
ATOM 738 C CA . ARG B 1 3 ? -3.467 12.758 11.805 1 73.19 3 ARG B CA 1
ATOM 739 C C . ARG B 1 3 ? -2.697 11.695 11.023 1 73.19 3 ARG B C 1
ATOM 741 O O . ARG B 1 3 ? -1.465 11.672 11.047 1 73.19 3 ARG B O 1
ATOM 748 N N . ILE B 1 4 ? -3.395 10.633 10.758 1 81.44 4 ILE B N 1
ATOM 749 C CA . ILE B 1 4 ? -2.732 9.648 9.906 1 81.44 4 ILE B CA 1
ATOM 750 C C . ILE B 1 4 ? -2.914 10.031 8.438 1 81.44 4 ILE B C 1
ATOM 752 O O . ILE B 1 4 ? -3.943 10.594 8.062 1 81.44 4 ILE B O 1
ATOM 756 N N . LYS B 1 5 ? -1.784 9.953 7.738 1 88.88 5 LYS B N 1
ATOM 757 C CA . LYS B 1 5 ? -1.767 10.234 6.305 1 88.88 5 LYS B CA 1
ATOM 758 C C . LYS B 1 5 ? -1.787 8.953 5.488 1 88.88 5 LYS B C 1
ATOM 760 O O . LYS B 1 5 ? -1.018 8.023 5.758 1 88.88 5 LYS B O 1
ATOM 765 N N . ILE B 1 6 ? -2.738 8.82 4.652 1 93.31 6 ILE B N 1
ATOM 766 C CA . ILE B 1 6 ? -2.73 7.77 3.637 1 93.31 6 ILE B CA 1
ATOM 767 C C . ILE B 1 6 ? -2.197 8.328 2.32 1 93.31 6 ILE B C 1
ATOM 769 O O . ILE B 1 6 ? -2.791 9.242 1.738 1 93.31 6 ILE B O 1
ATOM 773 N N . ILE B 1 7 ? -1.112 7.785 1.889 1 94 7 ILE B N 1
ATOM 774 C CA . ILE B 1 7 ? -0.51 8.305 0.667 1 94 7 ILE B CA 1
ATOM 775 C C . ILE B 1 7 ? -0.42 7.199 -0.379 1 94 7 ILE B C 1
ATOM 777 O O . ILE B 1 7 ? -0.001 6.082 -0.073 1 94 7 ILE B O 1
ATOM 781 N N . SER B 1 8 ? -0.931 7.457 -1.561 1 95.5 8 SER B N 1
ATOM 782 C CA . SER B 1 8 ? -0.774 6.594 -2.729 1 95.5 8 SER B CA 1
ATOM 783 C C . SER B 1 8 ? 0.14 7.234 -3.768 1 95.5 8 SER B C 1
ATOM 785 O O . SER B 1 8 ? -0.088 8.375 -4.188 1 95.5 8 SER B O 1
ATOM 787 N N . ILE B 1 9 ? 1.158 6.543 -4.164 1 95.25 9 ILE B N 1
ATOM 788 C CA . ILE B 1 9 ? 2.186 7.105 -5.035 1 95.25 9 ILE B CA 1
ATOM 789 C C . ILE B 1 9 ? 2.135 6.426 -6.398 1 95.25 9 ILE B C 1
ATOM 791 O O . ILE B 1 9 ? 2.035 5.199 -6.488 1 95.25 9 ILE B O 1
ATOM 795 N N . PHE B 1 10 ? 2.275 7.277 -7.473 1 93.81 10 PHE B N 1
ATOM 796 C CA . PHE B 1 10 ? 2.115 6.84 -8.852 1 93.81 10 PHE B CA 1
ATOM 797 C C . PHE B 1 10 ? 3.361 7.156 -9.672 1 93.81 10 PHE B C 1
ATOM 799 O O . PHE B 1 10 ? 4.051 8.148 -9.406 1 93.81 10 PHE B O 1
ATOM 806 N N . LYS B 1 11 ? 3.631 6.262 -10.633 1 90.5 11 LYS B N 1
ATOM 807 C CA . LYS B 1 11 ? 4.562 6.648 -11.688 1 90.5 11 LYS B CA 1
ATO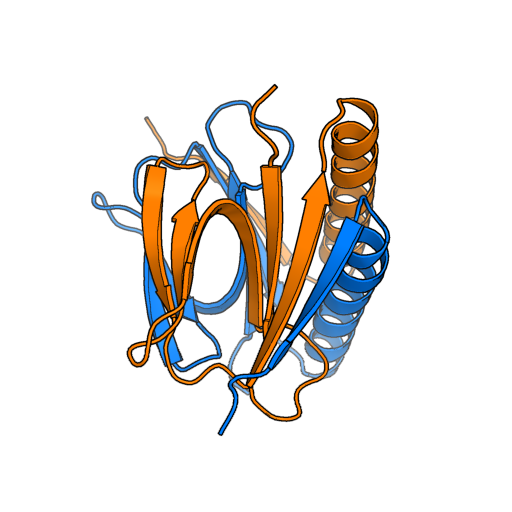M 808 C C . LYS B 1 11 ? 3.918 7.625 -12.664 1 90.5 11 LYS B C 1
ATOM 810 O O . LYS B 1 11 ? 2.701 7.816 -12.641 1 90.5 11 LYS B O 1
ATOM 815 N N . ILE B 1 12 ? 4.766 8.188 -13.43 1 88.38 12 ILE B N 1
ATOM 816 C CA . ILE B 1 12 ? 4.266 9.133 -14.414 1 88.38 12 ILE B CA 1
ATOM 817 C C . ILE B 1 12 ? 3.275 8.438 -15.352 1 88.38 12 ILE B C 1
ATOM 819 O O . ILE B 1 12 ? 3.547 7.336 -15.844 1 88.38 12 ILE B O 1
ATOM 823 N N . ASN B 1 13 ? 2.072 8.992 -15.461 1 85.88 13 ASN B N 1
ATOM 824 C CA . ASN B 1 13 ? 1.019 8.602 -16.391 1 85.88 13 ASN B CA 1
ATOM 825 C C . ASN B 1 13 ? 0.401 7.258 -16 1 85.88 13 ASN B C 1
ATOM 827 O O . ASN B 1 13 ? -0.258 6.613 -16.828 1 85.88 13 ASN B O 1
ATOM 831 N N . GLU B 1 14 ? 0.688 6.785 -14.859 1 87.12 14 GLU B N 1
ATOM 832 C CA . GLU B 1 14 ? 0.05 5.551 -14.406 1 87.12 14 GLU B CA 1
ATOM 833 C C . GLU B 1 14 ? -1.215 5.848 -13.602 1 87.12 14 GLU B C 1
ATOM 835 O O . GLU B 1 14 ? -1.279 6.844 -12.883 1 87.12 14 GLU B O 1
ATOM 840 N N . LYS B 1 15 ? -2.16 4.953 -13.742 1 86.69 15 LYS B N 1
ATOM 841 C CA . LYS B 1 15 ? -3.449 5.164 -13.094 1 86.69 15 LYS B CA 1
ATOM 842 C C . LYS B 1 15 ? -3.559 4.344 -11.812 1 86.69 15 LYS B C 1
ATOM 844 O O . LYS B 1 15 ? -4.516 4.5 -11.047 1 86.69 15 LYS B O 1
ATOM 849 N N . VAL B 1 16 ? -2.641 3.42 -11.672 1 91.5 16 VAL B N 1
ATOM 850 C CA . VAL B 1 16 ? -2.592 2.592 -10.469 1 91.5 16 VAL B CA 1
ATOM 851 C C . VAL B 1 16 ? -1.34 2.928 -9.664 1 91.5 16 VAL B C 1
ATOM 853 O O . VAL B 1 16 ? -0.233 2.961 -10.203 1 91.5 16 VAL B O 1
ATOM 856 N N . PRO B 1 17 ? -1.559 3.275 -8.406 1 94.25 17 PRO B N 1
ATOM 857 C CA . PRO B 1 17 ? -0.355 3.533 -7.613 1 94.25 17 PRO B CA 1
ATOM 858 C C . PRO B 1 17 ? 0.503 2.285 -7.418 1 94.25 17 PRO B C 1
ATOM 860 O O . PRO B 1 17 ? -0.028 1.182 -7.277 1 94.25 17 PRO B O 1
ATOM 863 N N . PHE B 1 18 ? 1.838 2.461 -7.406 1 93.62 18 PHE B N 1
ATOM 864 C CA . PHE B 1 18 ? 2.684 1.301 -7.145 1 93.62 18 PHE B CA 1
ATOM 865 C C . PHE B 1 18 ? 2.838 1.07 -5.645 1 93.62 18 PHE B C 1
ATOM 867 O O . PHE B 1 18 ? 3.314 0.016 -5.223 1 93.62 18 PHE B O 1
ATOM 874 N N . MET B 1 19 ? 2.355 2.064 -4.812 1 95 19 MET B N 1
ATOM 875 C CA . MET B 1 19 ? 2.449 1.92 -3.363 1 95 19 MET B CA 1
ATOM 876 C C . MET B 1 19 ? 1.413 2.793 -2.662 1 95 19 MET B C 1
ATOM 878 O O . MET B 1 19 ? 1.19 3.938 -3.057 1 95 19 MET B O 1
ATOM 882 N N . THR B 1 20 ? 0.759 2.273 -1.734 1 95.94 20 THR B N 1
ATOM 883 C CA . THR B 1 20 ? -0.105 2.979 -0.794 1 95.94 20 THR B CA 1
ATOM 884 C C . THR B 1 20 ? 0.321 2.699 0.645 1 95.94 20 THR B C 1
ATOM 886 O O . THR B 1 20 ? 0.549 1.547 1.019 1 95.94 20 THR B O 1
ATOM 889 N N . CYS B 1 21 ? 0.502 3.684 1.443 1 94.75 21 CYS B N 1
ATOM 890 C CA . CYS B 1 21 ? 0.969 3.436 2.803 1 94.75 21 CYS B CA 1
ATOM 891 C C . CYS B 1 21 ? 0.385 4.453 3.775 1 94.75 21 CYS B C 1
ATOM 893 O O . CYS B 1 21 ? -0.155 5.48 3.355 1 94.75 21 CYS B O 1
ATOM 895 N N . ILE B 1 22 ? 0.377 4.129 5.043 1 93.31 22 ILE B N 1
ATOM 896 C CA . ILE B 1 22 ? 0.049 5.027 6.145 1 93.31 22 ILE B CA 1
ATOM 897 C C . ILE B 1 22 ? 1.325 5.668 6.688 1 93.31 22 ILE B C 1
ATOM 899 O O . ILE B 1 22 ? 2.236 4.965 7.129 1 93.31 22 ILE B O 1
ATOM 903 N N . ALA B 1 23 ? 1.367 6.98 6.625 1 92.19 23 ALA B N 1
ATOM 904 C CA . ALA B 1 23 ? 2.545 7.723 7.074 1 92.19 23 ALA B CA 1
ATOM 905 C C . ALA B 1 23 ? 2.199 8.656 8.234 1 92.19 23 ALA B C 1
ATOM 907 O O . ALA B 1 23 ? 1.093 9.195 8.297 1 92.19 23 ALA B O 1
ATOM 908 N N . THR B 1 24 ? 3.176 8.758 9.164 1 91 24 THR B N 1
ATOM 909 C CA . THR B 1 24 ? 3.002 9.68 10.281 1 91 24 THR B CA 1
ATOM 910 C C . THR B 1 24 ? 3.6 11.047 9.953 1 91 24 THR B C 1
ATOM 912 O O . THR B 1 24 ? 3.264 12.047 10.594 1 91 24 THR B O 1
ATOM 915 N N . ASP B 1 25 ? 4.508 11.062 9.031 1 92.19 25 ASP B N 1
ATOM 916 C CA . ASP B 1 25 ? 5.141 12.297 8.578 1 92.19 25 ASP B CA 1
ATOM 917 C C . ASP B 1 25 ? 5.57 12.195 7.117 1 92.19 25 ASP B C 1
ATOM 919 O O . ASP B 1 25 ? 5.742 11.094 6.59 1 92.19 25 ASP B O 1
ATOM 923 N N . MET B 1 26 ? 5.629 13.305 6.469 1 91.12 26 MET B N 1
ATOM 924 C CA . MET B 1 26 ? 5.988 13.383 5.059 1 91.12 26 MET B CA 1
ATOM 925 C C . MET B 1 26 ? 6.762 14.664 4.766 1 91.12 26 MET B C 1
ATOM 927 O O . MET B 1 26 ? 6.406 15.742 5.262 1 91.12 26 MET B O 1
ATOM 931 N N . GLU B 1 27 ? 7.867 14.5 4.074 1 91.75 27 GLU B N 1
ATOM 932 C CA . GLU B 1 27 ? 8.641 15.648 3.609 1 91.75 27 GLU B CA 1
ATOM 933 C C . GLU B 1 27 ? 8.922 15.555 2.113 1 91.75 27 GLU B C 1
ATOM 935 O O . GLU B 1 27 ? 9.391 14.523 1.625 1 91.75 27 GLU B O 1
ATOM 940 N N . GLU B 1 28 ? 8.578 16.547 1.385 1 89.81 28 GLU B N 1
ATOM 941 C CA . GLU B 1 28 ? 8.875 16.625 -0.043 1 89.81 28 GLU B CA 1
ATOM 942 C C . GLU B 1 28 ? 10.086 17.516 -0.304 1 89.81 28 GLU B C 1
ATOM 944 O O . GLU B 1 28 ? 10.227 18.578 0.295 1 89.81 28 GLU B O 1
ATOM 949 N N . SER B 1 29 ? 11.023 16.984 -1.028 1 87.69 29 SER B N 1
ATOM 950 C CA . SER B 1 29 ? 12.195 17.781 -1.415 1 87.69 29 SER B CA 1
ATOM 951 C C . SER B 1 29 ? 12.57 17.516 -2.869 1 87.69 29 SER B C 1
ATOM 953 O O . SER B 1 29 ? 11.914 16.734 -3.561 1 87.69 29 SER B O 1
ATOM 955 N N . GLU B 1 30 ? 13.695 18.125 -3.402 1 86.44 30 GLU B N 1
ATOM 956 C CA . GLU B 1 30 ? 14.195 17.891 -4.758 1 86.44 30 GLU B CA 1
ATOM 957 C C . GLU B 1 30 ? 14.625 16.453 -4.957 1 86.44 30 GLU B C 1
ATOM 959 O O . GLU B 1 30 ? 14.648 15.945 -6.082 1 86.44 30 GLU B O 1
ATOM 964 N N . ASP B 1 31 ? 14.883 15.82 -3.809 1 86.94 31 ASP B N 1
ATOM 965 C CA . ASP B 1 31 ? 15.375 14.445 -3.855 1 86.94 31 ASP B CA 1
ATOM 966 C C . ASP B 1 31 ? 14.227 13.445 -3.842 1 86.94 31 ASP B C 1
ATOM 968 O O . ASP B 1 31 ? 14.438 12.242 -4 1 86.94 31 ASP B O 1
ATOM 972 N N . GLY B 1 32 ? 13.078 13.891 -3.68 1 89.44 32 GLY B N 1
ATOM 973 C CA . GLY B 1 32 ? 11.922 13.008 -3.664 1 89.44 32 GLY B CA 1
ATOM 974 C C . GLY B 1 32 ? 11.047 13.195 -2.441 1 89.44 32 GLY B C 1
ATOM 975 O O . GLY B 1 32 ? 11.016 14.273 -1.848 1 89.44 32 GLY B O 1
ATOM 976 N N . ILE B 1 33 ? 10.211 12.281 -2.178 1 92 33 ILE B N 1
ATOM 977 C CA . ILE B 1 33 ? 9.336 12.297 -1.016 1 92 33 ILE B CA 1
ATOM 978 C C . ILE B 1 33 ? 9.891 11.383 0.07 1 92 33 ILE B C 1
ATOM 980 O O . ILE B 1 33 ? 10.156 10.203 -0.181 1 92 33 ILE B O 1
ATOM 984 N N . LYS B 1 34 ? 10.125 11.93 1.163 1 93.44 34 LYS B N 1
ATOM 985 C CA . LYS B 1 34 ? 10.492 11.141 2.338 1 93.44 34 LYS B CA 1
ATOM 986 C C . LYS B 1 34 ? 9.281 10.891 3.23 1 93.44 34 LYS B C 1
ATOM 988 O O . LYS B 1 34 ? 8.609 11.836 3.652 1 93.44 34 LYS B O 1
ATOM 993 N N . LEU B 1 35 ? 9.062 9.602 3.471 1 93.56 35 LEU B N 1
ATOM 994 C CA . LEU B 1 35 ? 7.914 9.227 4.289 1 93.56 35 LEU B CA 1
ATOM 995 C C . LEU B 1 35 ? 8.359 8.539 5.574 1 93.56 35 LEU B C 1
ATOM 997 O O . LEU B 1 35 ? 9.281 7.719 5.555 1 93.56 35 LEU B O 1
ATOM 1001 N N . MET B 1 36 ? 7.77 8.938 6.645 1 93.81 36 MET B N 1
ATOM 1002 C CA . MET B 1 36 ? 7.828 8.156 7.875 1 93.81 36 MET B CA 1
ATOM 1003 C C . MET B 1 36 ? 6.598 7.27 8.016 1 93.81 36 MET B C 1
ATOM 1005 O O . MET B 1 36 ? 5.484 7.766 8.188 1 93.81 36 MET B O 1
ATOM 1009 N N . LEU B 1 37 ? 6.922 6.008 7.949 1 91.69 37 LEU B N 1
ATOM 1010 C CA . LEU B 1 37 ? 5.809 5.07 8.008 1 91.69 37 LEU B CA 1
ATOM 1011 C C . LEU B 1 37 ? 5.324 4.891 9.438 1 91.69 37 LEU B C 1
ATOM 1013 O O . LEU B 1 37 ? 6.043 5.211 10.391 1 91.69 37 LEU B O 1
ATOM 1017 N N . GLU B 1 38 ? 4.105 4.43 9.516 1 86.56 38 GLU B N 1
ATOM 1018 C CA . GLU B 1 38 ? 3.559 4.148 10.844 1 86.56 38 GLU B CA 1
ATOM 1019 C C . GLU B 1 38 ? 4.398 3.111 11.578 1 86.56 38 GLU B C 1
ATOM 1021 O O . GLU B 1 38 ? 4.391 3.061 12.812 1 86.56 38 GLU B O 1
ATOM 1026 N N . SER B 1 39 ? 5.184 2.252 10.828 1 81.62 39 SER B N 1
ATOM 1027 C CA . SER B 1 39 ? 6.082 1.268 11.422 1 81.62 39 SER B CA 1
ATOM 1028 C C . SER B 1 39 ? 7.328 1.932 12 1 81.62 39 SER B C 1
ATOM 1030 O O . SER B 1 39 ? 8.133 1.277 12.656 1 81.62 39 SER B O 1
ATOM 1032 N N . ASP B 1 40 ? 7.527 3.227 11.859 1 82.88 40 ASP B N 1
ATOM 1033 C CA . ASP B 1 40 ? 8.664 4.023 12.297 1 82.88 40 ASP B CA 1
ATOM 1034 C C . ASP B 1 40 ? 9.836 3.906 11.32 1 82.88 40 ASP B C 1
ATOM 1036 O O . ASP B 1 40 ? 10.93 4.398 11.594 1 82.88 40 ASP B O 1
ATOM 1040 N N . GLU B 1 41 ? 9.57 3.152 10.227 1 84.62 41 GLU B N 1
ATOM 1041 C CA . GLU B 1 41 ? 10.57 3.125 9.156 1 84.62 41 GLU B CA 1
ATOM 1042 C C . GLU B 1 41 ? 10.383 4.301 8.203 1 84.62 41 GLU B C 1
ATOM 1044 O O . GLU B 1 41 ? 9.266 4.781 8 1 84.62 41 GLU B O 1
ATOM 1049 N N . SER B 1 42 ? 11.531 4.719 7.766 1 88.94 42 SER B N 1
ATOM 1050 C CA . SER B 1 42 ? 11.469 5.781 6.766 1 88.94 42 SER B CA 1
ATOM 1051 C C . SER B 1 42 ? 11.828 5.258 5.379 1 88.94 42 SER B C 1
ATOM 1053 O O . SER B 1 42 ? 12.688 4.387 5.242 1 88.94 42 SER B O 1
ATOM 1055 N N . ILE B 1 43 ? 11.109 5.777 4.379 1 89.31 43 ILE B N 1
ATOM 1056 C CA . ILE B 1 43 ? 11.445 5.422 3.004 1 89.31 43 ILE B CA 1
ATOM 1057 C C . ILE B 1 43 ? 11.555 6.688 2.154 1 89.31 43 ILE B C 1
ATOM 1059 O O . ILE B 1 43 ? 10.992 7.727 2.5 1 89.31 43 ILE B O 1
ATOM 1063 N N . CYS B 1 44 ? 12.406 6.672 1.192 1 90.5 44 CYS B N 1
ATOM 1064 C CA . CYS B 1 44 ? 12.57 7.758 0.233 1 90.5 44 CYS B CA 1
ATOM 1065 C C . CYS B 1 44 ? 12.195 7.305 -1.173 1 90.5 44 CYS B C 1
ATOM 1067 O O . CYS B 1 44 ? 12.734 6.316 -1.675 1 90.5 44 CYS B O 1
ATOM 1069 N N . ILE B 1 45 ? 11.227 7.93 -1.754 1 89.56 45 ILE B N 1
ATOM 1070 C CA . ILE B 1 45 ? 10.758 7.598 -3.098 1 89.56 45 ILE B CA 1
ATOM 1071 C C . ILE B 1 45 ? 11.172 8.695 -4.074 1 89.56 45 ILE B C 1
ATOM 1073 O O . ILE B 1 45 ? 10.805 9.859 -3.898 1 89.56 45 ILE B O 1
ATOM 1077 N N . LYS B 1 46 ? 11.953 8.133 -5.016 1 86.31 46 LYS B N 1
ATOM 1078 C CA . LYS B 1 46 ? 12.383 9.047 -6.07 1 86.31 46 LYS B CA 1
ATOM 1079 C C . LYS B 1 46 ? 11.664 8.75 -7.383 1 86.31 46 LYS B C 1
ATOM 1081 O O . LYS B 1 46 ? 11.133 7.656 -7.57 1 86.31 46 LYS B O 1
ATO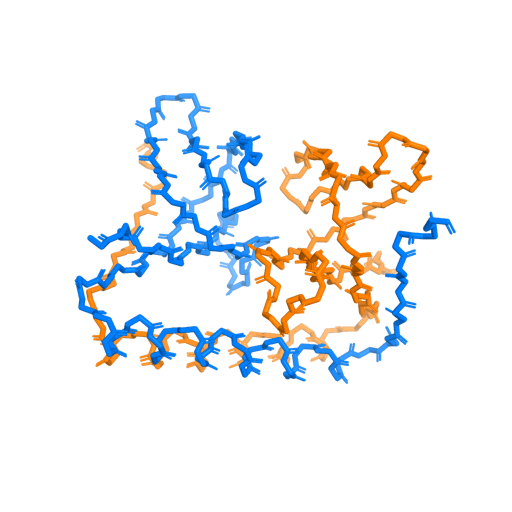M 1086 N N . ASP B 1 47 ? 11.57 9.664 -8.312 1 84.62 47 ASP B N 1
ATOM 1087 C CA . ASP B 1 47 ? 11.086 9.484 -9.68 1 84.62 47 ASP B CA 1
ATOM 1088 C C . ASP B 1 47 ? 9.617 9.078 -9.695 1 84.62 47 ASP B C 1
ATOM 1090 O O . ASP B 1 47 ? 9.227 8.18 -10.438 1 84.62 47 ASP B O 1
ATOM 1094 N N . TYR B 1 48 ? 8.859 9.539 -8.711 1 89.12 48 TYR B N 1
ATOM 1095 C CA . TYR B 1 48 ? 7.41 9.359 -8.766 1 89.12 48 TYR B CA 1
ATOM 1096 C C . TYR B 1 48 ? 6.777 10.359 -9.719 1 89.12 48 TYR B C 1
ATOM 1098 O O . TYR B 1 48 ? 7.375 11.391 -10.047 1 89.12 48 TYR B O 1
ATOM 1106 N N . GLY B 1 49 ? 5.629 10.055 -10.289 1 90.94 49 GLY B N 1
ATOM 1107 C CA . GLY B 1 49 ? 4.863 10.977 -11.109 1 90.94 49 GLY B CA 1
ATOM 1108 C C . GLY B 1 49 ? 4.008 11.93 -10.297 1 90.94 49 GLY B C 1
ATOM 1109 O O . GLY B 1 49 ? 4.219 13.148 -10.328 1 90.94 49 GLY B O 1
ATOM 1110 N N . TYR B 1 50 ? 3.152 11.422 -9.539 1 92.94 50 TYR B N 1
ATOM 1111 C CA . TYR B 1 50 ? 2.281 12.18 -8.656 1 92.94 50 TYR B CA 1
ATOM 1112 C C . TYR B 1 50 ? 1.824 11.328 -7.477 1 92.94 50 TYR B C 1
ATOM 1114 O O . TYR B 1 50 ? 2.082 10.125 -7.441 1 92.94 50 TYR B O 1
ATOM 1122 N N . TYR B 1 51 ? 1.309 12.016 -6.516 1 94 51 TYR B N 1
ATOM 1123 C CA . TYR B 1 51 ? 0.785 11.266 -5.379 1 94 51 TYR B CA 1
ATOM 1124 C C . TYR B 1 51 ? -0.526 11.867 -4.887 1 94 51 TYR B C 1
ATOM 1126 O O . TYR B 1 51 ? -0.812 13.039 -5.137 1 94 51 TYR B O 1
ATOM 1134 N N . VAL B 1 52 ? -1.327 11 -4.297 1 94.31 52 VAL B N 1
ATOM 1135 C CA . VAL B 1 52 ? -2.582 11.383 -3.654 1 94.31 52 VAL B CA 1
ATOM 1136 C C . VAL B 1 52 ? -2.461 11.211 -2.141 1 94.31 52 VAL B C 1
ATOM 1138 O O . VAL B 1 52 ? -2.07 10.141 -1.659 1 94.31 52 VAL B O 1
ATOM 1141 N N . LEU B 1 53 ? -2.785 12.305 -1.423 1 93.5 53 LEU B N 1
ATOM 1142 C CA . LEU B 1 53 ? -2.701 12.305 0.033 1 93.5 53 LEU B CA 1
ATOM 1143 C C . LEU B 1 53 ? -4.086 12.445 0.658 1 93.5 53 LEU B C 1
ATOM 1145 O O . LEU B 1 53 ? -4.844 13.344 0.294 1 93.5 53 LEU B O 1
ATOM 1149 N N . SER B 1 54 ? -4.41 11.492 1.446 1 89.62 54 SER B N 1
ATOM 1150 C CA . SER B 1 54 ? -5.625 11.57 2.252 1 89.62 54 SER B CA 1
ATOM 1151 C C . SER B 1 54 ? -5.297 11.703 3.734 1 89.62 54 SER B C 1
ATOM 1153 O O . SER B 1 54 ? -4.566 10.875 4.293 1 89.62 54 SER B O 1
ATOM 1155 N N . GLU B 1 55 ? -5.734 12.742 4.355 1 88.25 55 GLU B N 1
ATOM 1156 C CA . GLU B 1 55 ? -5.527 12.969 5.781 1 88.25 55 GLU B CA 1
ATOM 1157 C C . GLU B 1 55 ? -6.789 12.656 6.578 1 88.25 55 GLU B C 1
ATOM 1159 O O . GLU B 1 55 ? -7.867 13.172 6.273 1 88.25 55 GLU B O 1
ATOM 1164 N N . VAL B 1 56 ? -6.57 11.773 7.5 1 80.81 56 VAL B N 1
ATOM 1165 C CA . VAL B 1 56 ? -7.715 11.305 8.273 1 80.81 56 VAL B CA 1
ATOM 1166 C C . VAL B 1 56 ? -7.508 11.625 9.75 1 80.81 56 VAL B C 1
ATOM 1168 O O . VAL B 1 56 ? -6.379 11.609 10.25 1 80.81 56 VAL B O 1
ATOM 1171 N N . ASP B 1 57 ? -8.516 12.055 10.461 1 75 57 ASP B N 1
ATOM 1172 C CA . ASP B 1 57 ? -8.391 12.484 11.852 1 75 57 ASP B CA 1
ATOM 1173 C C . ASP B 1 57 ? -9.172 11.555 12.781 1 75 57 ASP B C 1
ATOM 1175 O O . ASP B 1 57 ? -8.977 11.586 14 1 75 57 ASP B O 1
ATOM 1179 N N . CYS B 1 58 ? -10.039 10.719 12.312 1 69.25 58 CYS B N 1
ATOM 1180 C CA . CYS B 1 58 ? -10.969 10.148 13.289 1 69.25 58 CYS B CA 1
ATOM 1181 C C . CYS B 1 58 ? -11.031 8.633 13.148 1 69.25 58 CYS B C 1
ATOM 1183 O O . CYS B 1 58 ? -10.531 8.07 12.18 1 69.25 58 CYS B O 1
ATOM 1185 N N . ASP B 1 59 ? -11.531 8.039 14.234 1 73.69 59 ASP B N 1
ATOM 1186 C CA . ASP B 1 59 ? -11.719 6.598 14.336 1 73.69 59 ASP B CA 1
ATOM 1187 C C . ASP B 1 59 ? -12.602 6.078 13.203 1 73.69 59 ASP B C 1
ATOM 1189 O O . ASP B 1 59 ? -12.391 4.977 12.695 1 73.69 59 ASP B O 1
ATOM 1193 N N . LEU B 1 60 ? -13.617 6.914 12.891 1 72.5 60 LEU B N 1
ATOM 1194 C CA . LEU B 1 60 ? -14.516 6.484 11.82 1 72.5 60 LEU B CA 1
ATOM 1195 C C . LEU B 1 60 ? -13.75 6.281 10.516 1 72.5 60 LEU B C 1
ATOM 1197 O O . LEU B 1 60 ? -14.016 5.324 9.781 1 72.5 60 LEU B O 1
ATOM 1201 N N . ASP B 1 61 ? -12.758 7.047 10.305 1 82.81 61 ASP B N 1
ATOM 1202 C CA . ASP B 1 61 ? -11.938 6.926 9.102 1 82.81 61 ASP B CA 1
ATOM 1203 C C . ASP B 1 61 ? -11.133 5.629 9.117 1 82.81 61 ASP B C 1
ATOM 1205 O O . ASP B 1 61 ? -10.977 4.977 8.086 1 82.81 61 ASP B O 1
ATOM 1209 N N . ARG B 1 62 ? -10.859 5.234 10.297 1 82.75 62 ARG B N 1
ATOM 1210 C CA . ARG B 1 62 ? -10.086 4 10.414 1 82.75 62 ARG B CA 1
ATOM 1211 C C . ARG B 1 62 ? -10.953 2.783 10.102 1 82.75 62 ARG B C 1
ATOM 1213 O O . ARG B 1 62 ? -10.5 1.854 9.43 1 82.75 62 ARG B O 1
ATOM 1220 N N . GLU B 1 63 ? -12.164 2.766 10.602 1 86.81 63 GLU B N 1
ATOM 1221 C CA . GLU B 1 63 ? -13.078 1.67 10.305 1 86.81 63 GLU B CA 1
ATOM 1222 C C . GLU B 1 63 ? -13.352 1.569 8.805 1 86.81 63 GLU B C 1
ATOM 1224 O O . GLU B 1 63 ? -13.445 0.468 8.258 1 86.81 63 GLU B O 1
ATOM 1229 N N . GLN B 1 64 ? -13.484 2.697 8.156 1 90.12 64 GLN B N 1
ATOM 1230 C CA . GLN B 1 64 ? -13.688 2.707 6.711 1 90.12 64 GLN B CA 1
ATOM 1231 C C . GLN B 1 64 ? -12.484 2.127 5.98 1 90.12 64 GLN B C 1
ATOM 1233 O O . GLN B 1 64 ? -12.641 1.374 5.016 1 90.12 64 GLN B O 1
ATOM 1238 N N . MET B 1 65 ? -11.336 2.451 6.508 1 89.25 65 MET B N 1
ATOM 1239 C CA . MET B 1 65 ? -10.125 1.894 5.922 1 89.25 65 MET B CA 1
ATOM 1240 C C . MET B 1 65 ? -10.086 0.377 6.078 1 89.25 65 MET B C 1
ATOM 1242 O O . MET B 1 65 ? -9.805 -0.345 5.125 1 89.25 65 MET B O 1
ATOM 1246 N N . ILE B 1 66 ? -10.516 -0.088 7.262 1 91.94 66 ILE B N 1
ATOM 1247 C CA . ILE B 1 66 ? -10.516 -1.518 7.551 1 91.94 66 ILE B CA 1
ATOM 1248 C C . ILE B 1 66 ? -11.445 -2.24 6.574 1 91.94 66 ILE B C 1
ATOM 1250 O O . ILE B 1 66 ? -11.078 -3.275 6.012 1 91.94 66 ILE B O 1
ATOM 1254 N N . ASN B 1 67 ? -12.531 -1.655 6.34 1 93.75 67 ASN B N 1
ATOM 1255 C CA . ASN B 1 67 ? -13.5 -2.273 5.441 1 93.75 67 ASN B CA 1
ATOM 1256 C C . ASN B 1 67 ? -12.992 -2.305 4.004 1 93.75 67 ASN B C 1
ATOM 1258 O O . ASN B 1 67 ? -13.242 -3.268 3.275 1 93.75 67 ASN B O 1
ATOM 1262 N N . SER B 1 68 ? -12.344 -1.258 3.58 1 94.31 68 SER B N 1
ATOM 1263 C CA . SER B 1 68 ? -11.797 -1.218 2.229 1 94.31 68 SER B CA 1
ATOM 1264 C C . SER B 1 68 ? -10.742 -2.305 2.027 1 94.31 68 SER B C 1
ATOM 1266 O O . SER B 1 68 ? -10.727 -2.977 0.993 1 94.31 68 SER B O 1
ATOM 1268 N N . TYR B 1 69 ? -9.961 -2.512 3.041 1 94.94 69 TYR B N 1
ATOM 1269 C CA . TYR B 1 69 ? -8.93 -3.533 2.928 1 94.94 69 TYR B CA 1
ATOM 1270 C C . TYR B 1 69 ? -9.523 -4.93 3.002 1 94.94 69 TYR B C 1
ATOM 1272 O O . TYR B 1 69 ? -9.047 -5.855 2.338 1 94.94 69 TYR B O 1
ATOM 1280 N N . ARG B 1 70 ? -10.516 -5.133 3.82 1 94.25 70 ARG B N 1
ATOM 1281 C CA . ARG B 1 70 ? -11.219 -6.414 3.857 1 94.25 70 ARG B CA 1
ATOM 1282 C C . ARG B 1 70 ? -11.742 -6.789 2.477 1 94.25 70 ARG B C 1
ATOM 1284 O O . ARG B 1 70 ? -11.633 -7.941 2.055 1 94.25 70 ARG B O 1
ATOM 1291 N N . ARG B 1 71 ? -12.305 -5.824 1.803 1 94.88 71 ARG B N 1
ATOM 1292 C CA . ARG B 1 71 ? -12.812 -6.055 0.455 1 94.88 71 ARG B CA 1
ATOM 1293 C C . ARG B 1 71 ? -11.68 -6.41 -0.505 1 94.88 71 ARG B C 1
ATOM 1295 O O . ARG B 1 71 ? -11.82 -7.309 -1.335 1 94.88 71 ARG B O 1
ATOM 1302 N N . LEU B 1 72 ? -10.562 -5.684 -0.42 1 96.38 72 LEU B N 1
ATOM 1303 C CA . LEU B 1 72 ? -9.414 -6.004 -1.255 1 96.38 72 LEU B CA 1
ATOM 1304 C C . LEU B 1 72 ? -8.992 -7.457 -1.067 1 96.38 72 LEU B C 1
ATOM 1306 O O . LEU B 1 72 ? -8.859 -8.203 -2.043 1 96.38 72 LEU B O 1
ATOM 1310 N N . PHE B 1 73 ? -8.828 -7.91 0.177 1 95.5 73 PHE B N 1
ATOM 1311 C CA . PHE B 1 73 ? -8.32 -9.25 0.461 1 95.5 73 PHE B CA 1
ATOM 1312 C C . 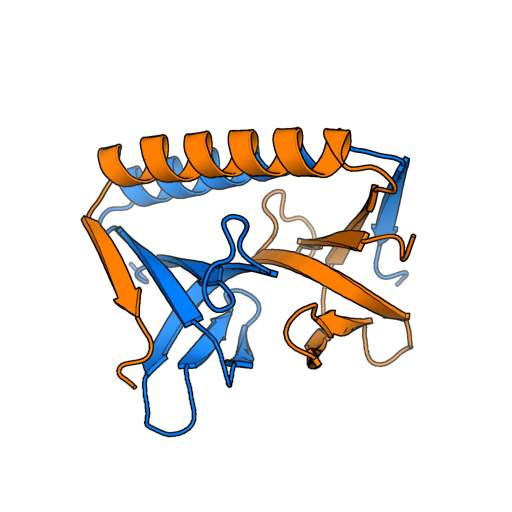PHE B 1 73 ? -9.328 -10.312 0.036 1 95.5 73 PHE B C 1
ATOM 1314 O O . PHE B 1 73 ? -8.945 -11.375 -0.449 1 95.5 73 PHE B O 1
ATOM 1321 N N . SER B 1 74 ? -10.594 -9.992 0.226 1 94.44 74 SER B N 1
ATOM 1322 C CA . SER B 1 74 ? -11.641 -10.891 -0.25 1 94.44 74 SER B CA 1
ATOM 1323 C C . SER B 1 74 ? -11.562 -11.078 -1.761 1 94.44 74 SER B C 1
ATOM 1325 O O . SER B 1 74 ? -11.688 -12.195 -2.258 1 94.44 74 SER B O 1
ATOM 1327 N N . GLU B 1 75 ? -11.328 -10.047 -2.484 1 94.88 75 GLU B N 1
ATOM 1328 C CA . GLU B 1 75 ? -11.227 -10.094 -3.939 1 94.88 75 GLU B CA 1
ATOM 1329 C C . GLU B 1 75 ? -9.961 -10.828 -4.383 1 94.88 75 GLU B C 1
ATOM 1331 O O . GLU B 1 75 ? -10.008 -11.664 -5.289 1 94.88 75 GLU B O 1
ATOM 1336 N N . LEU B 1 76 ? -8.828 -10.492 -3.771 1 93.94 76 LEU B N 1
ATOM 1337 C CA . LEU B 1 76 ? -7.562 -11.117 -4.133 1 93.94 76 LEU B CA 1
ATOM 1338 C C . LEU B 1 76 ? -7.609 -12.625 -3.883 1 93.94 76 LEU B C 1
ATOM 1340 O O . LEU B 1 76 ? -7.047 -13.398 -4.656 1 93.94 76 LEU B O 1
ATOM 1344 N N . SER B 1 77 ? -8.258 -13.07 -2.764 1 92.06 77 SER B N 1
ATOM 1345 C CA . SER B 1 77 ? -8.352 -14.484 -2.416 1 92.06 77 SER B CA 1
ATOM 1346 C C . SER B 1 77 ? -9.117 -15.266 -3.482 1 92.06 77 SER B C 1
ATOM 1348 O O . SER B 1 77 ? -8.953 -16.484 -3.602 1 92.06 77 SER B O 1
ATOM 1350 N N . ARG B 1 78 ? -9.906 -14.516 -4.273 1 91.06 78 ARG B N 1
ATOM 1351 C CA . ARG B 1 78 ? -10.68 -15.164 -5.332 1 91.06 78 ARG B CA 1
ATOM 1352 C C . ARG B 1 78 ? -9.883 -15.219 -6.633 1 91.06 78 ARG B C 1
ATOM 1354 O O . ARG B 1 78 ? -10.211 -15.984 -7.539 1 91.06 78 ARG B O 1
ATOM 1361 N N . ILE B 1 79 ? -8.883 -14.438 -6.738 1 90.44 79 ILE B N 1
ATOM 1362 C CA . ILE B 1 79 ? -8.148 -14.289 -7.992 1 90.44 79 ILE B CA 1
ATOM 1363 C C . ILE B 1 79 ? -6.98 -15.266 -8.023 1 90.44 79 ILE B C 1
ATOM 1365 O O . ILE B 1 79 ? -6.672 -15.844 -9.07 1 90.44 79 ILE B O 1
ATOM 1369 N N . GLY B 1 80 ? -6.262 -15.359 -6.984 1 85.38 80 GLY B N 1
ATOM 1370 C CA . GLY B 1 80 ? -5.059 -16.172 -6.969 1 85.38 80 GLY B CA 1
ATOM 1371 C C . GLY B 1 80 ? -4.68 -16.656 -5.578 1 85.38 80 GLY B C 1
ATOM 1372 O O . GLY B 1 80 ? -5.527 -16.703 -4.684 1 85.38 80 GLY B O 1
ATOM 1373 N N . LYS B 1 81 ? -3.521 -17.141 -5.527 1 88.25 81 LYS B N 1
ATOM 1374 C CA . LYS B 1 81 ? -3.02 -17.641 -4.254 1 88.25 81 LYS B CA 1
ATOM 1375 C C . LYS B 1 81 ? -2.73 -16.484 -3.287 1 88.25 81 LYS B C 1
ATOM 1377 O O . LYS B 1 81 ? -2.094 -15.5 -3.658 1 88.25 81 LYS B O 1
ATOM 1382 N N . VAL B 1 82 ? -3.199 -16.609 -2.09 1 91.75 82 VAL B N 1
ATOM 1383 C CA . VAL B 1 82 ? -2.943 -15.648 -1.02 1 91.75 82 VAL B CA 1
ATOM 1384 C C . VAL B 1 82 ? -2.299 -16.359 0.167 1 91.75 82 VAL B C 1
ATOM 1386 O O . VAL B 1 82 ? -2.791 -17.391 0.621 1 91.75 82 VAL B O 1
ATOM 1389 N N . THR B 1 83 ? -1.146 -15.805 0.568 1 92.81 83 THR B N 1
ATOM 1390 C CA . THR B 1 83 ? -0.439 -16.375 1.714 1 92.81 83 THR B CA 1
ATOM 1391 C C . THR B 1 83 ? -0.291 -15.328 2.82 1 92.81 83 THR B C 1
ATOM 1393 O O . THR B 1 83 ? -0.113 -14.141 2.543 1 92.81 83 THR B O 1
ATOM 1396 N N . VAL B 1 84 ? -0.457 -15.836 4.051 1 92.12 84 VAL B N 1
ATOM 1397 C CA . VAL B 1 84 ? -0.242 -15 5.227 1 92.12 84 VAL B CA 1
ATOM 1398 C C . VAL B 1 84 ? 0.982 -15.492 5.996 1 92.12 84 VAL B C 1
ATOM 1400 O O . VAL B 1 84 ? 1.072 -16.672 6.336 1 92.12 84 VAL B O 1
ATOM 1403 N N . ASN B 1 85 ? 1.941 -14.578 6.105 1 91.88 85 ASN B N 1
ATOM 1404 C CA . ASN B 1 85 ? 3.15 -14.93 6.844 1 91.88 85 ASN B CA 1
ATOM 1405 C C . ASN B 1 85 ? 3.379 -13.984 8.023 1 91.88 85 ASN B C 1
ATOM 1407 O O . ASN B 1 85 ? 3.125 -12.781 7.914 1 91.88 85 ASN B O 1
ATOM 1411 N N . SER B 1 86 ? 3.689 -14.516 9.102 1 83.38 86 SER B N 1
ATOM 1412 C CA . SER B 1 86 ? 3.963 -13.727 10.297 1 83.38 86 SER B CA 1
ATOM 1413 C C . SER B 1 86 ? 5.441 -13.781 10.672 1 83.38 86 SER B C 1
ATOM 1415 O O . SER B 1 86 ? 6.152 -14.703 10.266 1 83.38 86 SER B O 1
ATOM 1417 N N . LEU B 1 87 ? 5.965 -12.602 11.102 1 71.31 87 LEU B N 1
ATOM 1418 C CA . LEU B 1 87 ? 7.328 -12.641 11.625 1 71.31 87 LEU B CA 1
ATOM 1419 C C . LEU B 1 87 ? 7.469 -13.719 12.695 1 71.31 87 LEU B C 1
ATOM 1421 O O . LEU B 1 87 ? 6.637 -13.812 13.602 1 71.31 87 LEU B O 1
ATOM 1425 N N . MET B 1 88 ? 7.859 -14.844 12.344 1 54.56 88 MET B N 1
ATOM 1426 C CA . MET B 1 88 ? 8.141 -15.844 13.375 1 54.56 88 MET B CA 1
ATOM 1427 C C . MET B 1 88 ? 9 -15.25 14.484 1 54.56 88 MET B C 1
ATOM 1429 O O . MET B 1 88 ? 10.023 -14.625 14.219 1 54.56 88 MET B O 1
ATOM 1433 N N . SER B 1 89 ? 8.305 -14.617 15.469 1 42.97 89 SER B N 1
ATOM 1434 C CA . SER B 1 89 ? 9.117 -14.625 16.688 1 42.97 89 SER B CA 1
ATOM 1435 C C . SER B 1 89 ? 9.578 -16.031 17.031 1 42.97 89 SER B C 1
ATOM 1437 O O . SER B 1 89 ? 8.898 -17.016 16.719 1 42.97 89 SER B O 1
#

Foldseek 3Di:
DQKKKWKFFAAAPDPHGPDIAIFSDWDQDPQAIWTQGPVRDIDGDDRTRDMDMDIDDDPVVVVVVVVVVVVVCVVVCVPDDHDDDDPPD/DQKKKWKFFAAAPDPHGPDIAIFSDWDQDPQAIWTQGPVRDIDGDGRIRDMDIDIDDDPVVVVVVVVVVVVVVVVVVVVDDDDDDDPPD

Secondary structure (DSSP, 8-state):
----EEEEEE-TT-SS-SEEEEEEEEEEETTEEEEEETTS-EEEE-S--EEEEEE--SHHHHHHHHHHHHHHHHHHTTSSEEEEEE---/---EEEEEEE-TT-SS-SEEEEEEEEEEETTEEEEEETTS-EEEE-S--EEEEEEE-SHHHHHHHHHHHHHHHHHHHHHSEEEEEE---

pLDDT: mean 87.68, std 9.98, range [42.19, 96.88]

Solvent-accessible surface area (backbone atoms only — not comparable to full-atom values): 9569 Å² total; per-residue (Å²): 130,85,49,51,28,43,39,34,35,17,45,70,94,49,86,55,55,38,33,35,33,37,26,60,45,75,46,80,55,99,79,27,39,37,35,31,33,69,84,72,47,72,50,75,48,56,86,55,24,33,34,39,37,37,45,39,88,46,71,72,44,43,53,53,50,51,50,43,52,41,50,38,48,58,56,50,62,65,40,59,55,64,48,78,48,57,58,77,123,123,85,51,43,30,39,38,34,37,17,44,70,94,48,90,53,56,41,33,35,33,33,26,67,44,77,46,81,54,98,79,28,40,37,35,29,30,66,82,73,47,71,50,76,48,58,87,55,25,32,36,41,37,17,43,32,76,50,70,68,50,49,55,54,50,39,52,44,49,52,52,37,52,57,52,46,56,72,63,34,55,65,46,80,48,60,58,77,123

Nearest PDB structures (foldseek):
  2y8i-assembly1_X  TM=5.147E-01  e=2.585E+00  Dictyostelium discoideum
  1fmv-assembly1_A  TM=5.241E-01  e=4.069E+00  Dictyostelium discoideum
  7ohq-assembly1_T  TM=3.043E-01  e=2.442E+00  Saccharomyces cerevisiae S288C
  3pnn-assembly1_A  TM=4.131E-01  e=3.633E+00  Porphyromonas gingivalis
  6bhh-assembly1_A  TM=3.275E-01  e=9.005E+00  Homo sapiens